Protein AF-A0A971SJ80-F1 (afdb_monomer)

Sequence (128 aa):
MPWLFSPVPTAYFLLHLIEGQDRIPSSEAREFLQQGMKLPAGVKKVTVIGGGVIGCELAYSLAYEQGVEVTVVEKLPDLMTGVVHANRSMLLWMMMGKGSPSGRREDVLAKPVQAYKAEQRQTGHSTQ

Mean predicted aligned error: 9.28 Å

Nearest PDB structures (foldseek):
  3iwa-assembly1_A-2  TM=7.086E-01  e=4.704E-04  Nitratidesulfovibrio vulgaris DP4
  8oh5-assembly1_C  TM=6.492E-01  e=1.656E-01  Sporomusa ovata DSM 2662
  8wpj-assembly1_B  TM=5.393E-01  e=6.163E-02  Anabaena sp. 90
  8wpo-as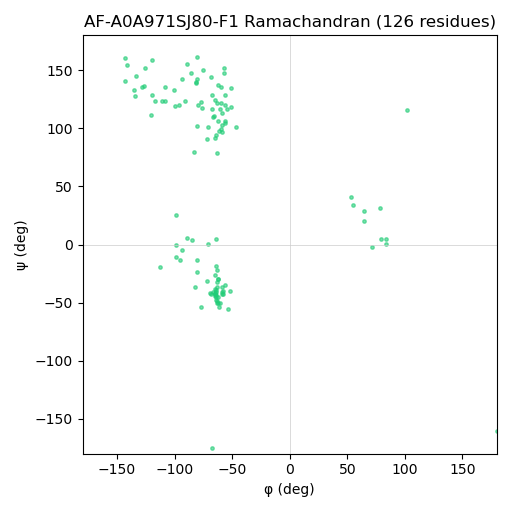sembly1_A  TM=5.252E-01  e=1.115E-01  Anabaena sp. 90
  8wps-assembly1_A  TM=5.247E-01  e=1.044E-01  Anabaena sp. 90

Solvent-accessible surface area (backbone atoms only — not comparable to full-atom values): 8052 Å² total; per-residue (Å²): 138,83,83,78,78,73,78,73,80,77,77,75,78,70,78,74,78,58,90,66,49,91,81,46,98,74,73,58,68,70,60,38,54,75,65,66,68,70,73,66,89,88,68,56,71,48,78,38,82,40,28,43,64,68,36,47,52,50,41,42,49,42,30,62,77,70,68,29,49,29,34,34,39,26,83,46,78,58,67,34,76,96,51,61,65,67,65,42,50,51,53,54,38,30,29,62,33,74,34,35,97,83,70,42,77,86,66,24,38,92,65,48,51,44,75,48,38,64,70,72,71,78,77,74,82,78,80,127

Foldseek 3Di:
DDDDPDPPPPPPPPVPPDPCPVVDDDDDLVVCVVVVVDDPPPAQEEEQEAQAPSSLVNQLCCCQVVVHAYEYEEAAQDGHPPDDPVSVVVSQCQLQQVADPVRDNVSGRPHHHHYHYNPDPPPPPPDD

Radius of gyration: 18.21 Å; Cα contacts (8 Å, |Δi|>4): 142; chains: 1; bounding box: 50×56×54 Å

Secondary structure (DSSP, 8-state):
-----PPP--------PPTTGGGS----HHHHHHTTSPPPTT--EEEEE--SHHHHHHHHHHHHHS--EEEEEESSSSTTTTS-HHHHHHHHHHHTTS--TT--GGGS-SSPPEEEETT---------

Structure (mmCIF, N/CA/C/O backbone):
data_AF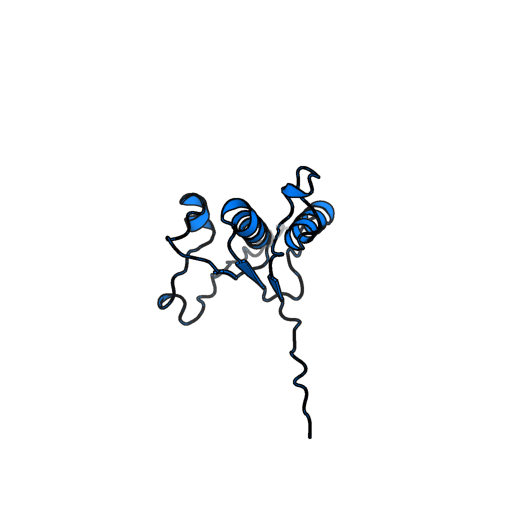-A0A971SJ80-F1
#
_entry.id   AF-A0A971SJ80-F1
#
loop_
_atom_site.group_PDB
_atom_site.id
_atom_site.type_symbol
_atom_site.label_atom_id
_atom_site.label_alt_id
_atom_site.label_comp_id
_atom_site.label_asym_id
_atom_site.label_entity_id
_atom_site.label_seq_id
_atom_site.pdbx_PDB_ins_code
_atom_site.Cartn_x
_atom_site.Cartn_y
_atom_site.Cartn_z
_atom_site.occupancy
_atom_site.B_iso_or_equiv
_atom_site.auth_seq_id
_atom_site.auth_comp_id
_atom_site.auth_asym_id
_atom_site.auth_atom_id
_atom_site.pdbx_PDB_model_num
ATOM 1 N N . MET A 1 1 ? 29.902 17.988 -37.653 1.00 38.69 1 MET A N 1
ATOM 2 C CA . MET A 1 1 ? 29.431 16.909 -36.761 1.00 38.69 1 MET A CA 1
ATOM 3 C C . MET A 1 1 ? 28.330 17.450 -35.859 1.00 38.69 1 MET A C 1
ATOM 5 O O . MET A 1 1 ? 28.661 18.134 -34.898 1.00 38.69 1 MET A O 1
ATOM 9 N N . PRO A 1 2 ? 27.045 17.220 -36.168 1.00 38.19 2 PRO A N 1
ATOM 10 C CA . PRO A 1 2 ? 25.963 17.515 -35.245 1.00 38.19 2 PRO A CA 1
ATOM 11 C C . PRO A 1 2 ? 25.676 16.276 -34.392 1.00 38.19 2 PRO A C 1
ATOM 13 O O . PRO A 1 2 ? 25.433 15.186 -34.908 1.00 38.19 2 PRO A O 1
ATOM 16 N N . TRP A 1 3 ? 25.750 16.453 -33.079 1.00 34.44 3 TRP A N 1
ATOM 17 C CA . TRP A 1 3 ? 25.381 15.451 -32.092 1.00 34.44 3 TRP A CA 1
ATOM 18 C C . TRP A 1 3 ? 23.869 15.225 -32.147 1.00 34.44 3 TRP A C 1
ATOM 20 O O . TRP A 1 3 ? 23.077 16.138 -31.921 1.00 34.44 3 TRP A O 1
ATOM 30 N N . LEU A 1 4 ? 23.490 13.999 -32.498 1.00 39.78 4 LEU A N 1
ATOM 31 C CA . LEU A 1 4 ? 22.122 13.512 -32.555 1.00 39.78 4 LEU A CA 1
ATOM 32 C C . LEU A 1 4 ? 21.603 13.366 -31.118 1.00 39.78 4 LEU A C 1
ATOM 34 O O . LEU A 1 4 ? 21.929 12.400 -30.430 1.00 39.78 4 LEU A O 1
ATOM 38 N N . PHE A 1 5 ? 20.811 14.335 -30.654 1.00 39.69 5 PHE A N 1
ATOM 39 C CA . PHE A 1 5 ? 19.923 14.136 -29.511 1.00 39.69 5 PHE A CA 1
ATOM 40 C C . PHE A 1 5 ? 19.023 12.941 -29.840 1.00 39.69 5 PHE A C 1
ATOM 42 O O . PHE A 1 5 ? 18.113 13.045 -30.660 1.00 39.69 5 PHE A O 1
ATOM 49 N N . SER A 1 6 ? 19.300 11.789 -29.234 1.00 31.06 6 SER A N 1
ATOM 50 C CA . SER A 1 6 ? 18.354 10.680 -29.220 1.00 31.06 6 SER A CA 1
ATOM 51 C C . SER A 1 6 ? 17.119 11.154 -28.454 1.00 31.06 6 SER A C 1
ATOM 53 O O . SER A 1 6 ? 17.264 11.515 -27.283 1.00 31.06 6 SER A O 1
ATOM 55 N N . PRO A 1 7 ? 15.912 11.154 -29.043 1.00 43.66 7 PRO A N 1
ATOM 56 C CA . PRO A 1 7 ? 14.710 11.324 -28.250 1.00 43.66 7 PRO A CA 1
ATOM 57 C C . PRO A 1 7 ? 14.662 10.160 -27.258 1.00 43.66 7 PRO A C 1
ATOM 59 O O . PRO A 1 7 ? 14.627 8.993 -27.647 1.00 43.66 7 PRO A O 1
ATOM 62 N N . VAL A 1 8 ? 14.734 10.468 -25.963 1.00 37.56 8 VAL A N 1
ATOM 63 C CA . VAL A 1 8 ? 14.401 9.495 -24.921 1.00 37.56 8 VAL A CA 1
ATOM 64 C C . VAL A 1 8 ? 12.946 9.117 -25.194 1.00 37.56 8 VAL A C 1
ATOM 66 O O . VAL A 1 8 ? 12.122 10.034 -25.268 1.00 37.56 8 VAL A O 1
ATOM 69 N N . PRO A 1 9 ? 12.598 7.840 -25.422 1.00 37.00 9 PRO A N 1
ATOM 70 C CA . PRO A 1 9 ? 11.219 7.484 -25.694 1.00 37.00 9 PRO A CA 1
ATOM 71 C C . PRO A 1 9 ? 10.405 7.850 -24.458 1.00 37.00 9 PRO A C 1
ATOM 73 O O . PRO A 1 9 ? 10.493 7.207 -23.413 1.00 37.00 9 PRO A O 1
ATOM 76 N N . THR A 1 10 ? 9.635 8.930 -24.569 1.00 34.50 10 THR A N 1
ATOM 77 C CA . THR A 1 10 ? 8.537 9.219 -23.664 1.00 34.50 10 THR A CA 1
ATOM 78 C C . THR A 1 10 ? 7.602 8.030 -23.795 1.00 34.50 10 THR A C 1
ATOM 80 O O . THR A 1 10 ? 6.885 7.897 -24.786 1.00 34.50 10 THR A O 1
ATOM 83 N N . ALA A 1 11 ? 7.695 7.099 -22.848 1.00 34.78 11 ALA A N 1
ATOM 84 C CA . ALA A 1 11 ? 6.761 6.001 -22.738 1.00 34.78 11 ALA A CA 1
ATOM 85 C C . ALA A 1 11 ? 5.391 6.632 -22.495 1.00 34.78 11 ALA A C 1
ATOM 87 O O . ALA A 1 11 ? 5.063 7.036 -21.380 1.00 34.78 11 ALA A O 1
ATOM 88 N N . TYR A 1 12 ? 4.610 6.772 -23.564 1.00 30.81 12 TYR A N 1
ATOM 89 C CA . TYR A 1 12 ? 3.180 6.955 -23.455 1.00 30.81 12 TYR A CA 1
ATOM 90 C C . TYR A 1 12 ? 2.677 5.720 -22.709 1.00 30.81 12 TYR A C 1
ATOM 92 O O . TYR A 1 12 ? 2.514 4.650 -23.296 1.00 30.81 12 TYR A O 1
ATOM 100 N N . PHE A 1 13 ? 2.494 5.848 -21.394 1.00 39.09 13 PHE A N 1
ATOM 101 C CA . PHE A 1 13 ? 1.630 4.967 -20.625 1.00 39.09 13 PHE A CA 1
ATOM 102 C C . PHE A 1 13 ? 0.222 5.180 -21.182 1.00 39.09 13 PHE A C 1
ATOM 104 O O . PHE A 1 13 ? -0.577 5.939 -20.644 1.00 39.09 13 PHE A O 1
ATOM 111 N N . LEU A 1 14 ? -0.057 4.565 -22.331 1.00 38.56 14 LEU A N 1
ATOM 112 C CA . LEU A 1 14 ? -1.412 4.320 -22.776 1.00 38.56 14 LEU A CA 1
ATOM 113 C C . LEU A 1 14 ? -2.019 3.469 -21.666 1.00 38.56 14 LEU A C 1
ATOM 115 O O . LEU A 1 14 ? -1.664 2.294 -21.525 1.00 38.56 14 LEU A O 1
ATOM 119 N N . LEU A 1 15 ? -2.841 4.108 -20.827 1.00 54.28 15 LEU A N 1
ATOM 120 C CA . LEU A 1 15 ? -3.782 3.445 -19.936 1.00 54.28 15 LEU A CA 1
ATOM 121 C C . LEU A 1 15 ? -4.476 2.397 -20.797 1.00 54.28 15 LEU A C 1
ATOM 123 O O . LEU A 1 15 ? -5.285 2.728 -21.663 1.00 54.28 15 LEU A O 1
ATOM 127 N N . HIS A 1 16 ? -4.057 1.143 -20.663 1.00 60.97 16 HIS A N 1
ATOM 128 C CA . HIS A 1 16 ? -4.730 0.070 -21.361 1.00 60.97 16 HIS A CA 1
ATOM 129 C C . HIS A 1 16 ? -6.106 0.002 -20.720 1.00 60.97 16 HIS A C 1
ATOM 131 O O . HIS A 1 16 ? -6.217 -0.358 -19.549 1.00 60.97 16 HIS A O 1
ATOM 137 N N . LEU A 1 17 ? -7.127 0.414 -21.471 1.00 71.06 17 LEU A N 1
ATOM 138 C CA . LEU A 1 17 ? -8.508 0.247 -21.057 1.00 71.06 17 LEU A CA 1
ATOM 139 C C . LEU A 1 17 ? -8.724 -1.241 -20.799 1.00 71.06 17 LEU A C 1
ATOM 141 O O . LEU A 1 17 ? -8.507 -2.076 -21.681 1.00 71.06 17 LEU A O 1
ATOM 145 N N . ILE A 1 18 ? -9.100 -1.568 -19.568 1.00 83.38 18 ILE A N 1
ATOM 146 C CA . ILE A 1 18 ? -9.511 -2.921 -19.224 1.00 83.38 18 ILE A CA 1
ATOM 147 C C . ILE A 1 18 ? -10.926 -3.077 -19.767 1.00 83.38 18 ILE A C 1
ATOM 149 O O . ILE A 1 18 ? -11.815 -2.287 -19.444 1.00 83.38 18 ILE A O 1
ATOM 153 N N . GLU A 1 19 ? -11.136 -4.074 -20.621 1.00 87.94 19 GLU A N 1
ATOM 154 C CA . GLU A 1 19 ? -12.459 -4.343 -21.177 1.00 87.94 19 GLU A CA 1
ATOM 155 C C . GLU A 1 19 ? -13.482 -4.554 -20.048 1.00 87.94 19 GLU A C 1
ATOM 157 O O . GLU A 1 19 ? -13.256 -5.334 -19.122 1.00 87.94 19 GLU A O 1
ATOM 162 N N . GLY A 1 20 ? -14.605 -3.833 -20.112 1.00 88.06 20 GLY A N 1
ATOM 163 C CA . GLY A 1 20 ? -15.669 -3.907 -19.110 1.00 88.06 20 GLY A CA 1
ATOM 164 C C . GLY A 1 20 ? -15.412 -3.123 -17.819 1.00 88.06 20 GLY A C 1
ATOM 165 O O . GLY A 1 20 ? -16.236 -3.204 -16.907 1.00 88.06 20 GLY A O 1
ATOM 166 N N . GLN A 1 21 ? -14.320 -2.353 -17.719 1.00 87.25 21 GLN A N 1
ATOM 167 C CA . GLN A 1 21 ? -14.052 -1.469 -16.575 1.00 87.25 21 GLN A CA 1
ATOM 168 C C . GLN A 1 21 ? -15.191 -0.466 -16.323 1.00 87.25 21 GLN A C 1
ATOM 170 O O . GLN A 1 21 ? -15.503 -0.154 -15.178 1.00 87.25 21 GLN A O 1
ATOM 175 N N . ASP A 1 22 ? -15.837 0.001 -17.387 1.00 88.06 22 ASP A N 1
ATOM 176 C CA . ASP A 1 22 ? -16.992 0.903 -17.379 1.00 88.06 22 ASP A CA 1
ATOM 177 C C . ASP A 1 22 ? -18.244 0.292 -16.727 1.00 88.06 22 ASP A C 1
ATOM 179 O O . ASP A 1 22 ? -19.154 1.012 -16.319 1.00 88.06 22 ASP A O 1
ATOM 183 N N . ARG A 1 23 ? -18.291 -1.038 -16.596 1.00 91.19 23 ARG A N 1
ATOM 184 C CA . ARG A 1 23 ? -19.425 -1.780 -16.023 1.00 91.19 23 ARG A CA 1
ATOM 185 C C . ARG A 1 23 ? -19.277 -2.047 -14.531 1.00 91.19 23 ARG A C 1
ATOM 187 O O . ARG A 1 23 ? -20.189 -2.610 -13.925 1.00 91.19 23 ARG A O 1
ATOM 194 N N . ILE A 1 24 ? -18.139 -1.689 -13.942 1.00 90.88 24 ILE A N 1
ATOM 195 C CA . ILE A 1 24 ? -17.839 -1.922 -12.531 1.00 90.88 24 ILE A CA 1
ATOM 196 C C . ILE A 1 24 ? -17.453 -0.615 -11.834 1.00 90.88 24 ILE A C 1
ATOM 198 O O . ILE A 1 24 ? -16.887 0.279 -12.464 1.00 90.88 24 ILE A O 1
ATOM 202 N N . PRO A 1 25 ? -17.699 -0.492 -10.517 1.00 91.62 25 PRO A N 1
ATOM 203 C CA . PRO A 1 25 ? -17.149 0.611 -9.744 1.00 91.62 25 PRO A CA 1
ATOM 204 C C . PRO A 1 25 ? -15.621 0.586 -9.831 1.00 91.62 25 PRO A C 1
ATOM 206 O O . PRO A 1 25 ? -14.973 -0.341 -9.344 1.00 91.62 25 PRO A O 1
ATOM 209 N N . SER A 1 26 ? -15.049 1.599 -10.470 1.00 92.00 26 SER A N 1
ATOM 210 C CA . SER A 1 26 ? -13.609 1.762 -10.620 1.00 92.00 26 SER A CA 1
ATOM 211 C C . SER A 1 26 ? -13.237 3.234 -10.478 1.00 92.00 26 SER A C 1
ATOM 213 O O . SER A 1 26 ? -14.064 4.119 -10.681 1.00 92.00 26 SER A O 1
ATOM 215 N N . SER A 1 27 ? -11.996 3.488 -10.075 1.00 92.50 27 SER A N 1
ATOM 216 C CA . SER A 1 27 ? -11.432 4.830 -9.971 1.00 92.50 27 SER A CA 1
ATOM 217 C C . SER A 1 27 ? -9.977 4.768 -10.391 1.00 92.50 27 SER A C 1
ATOM 219 O O . SER A 1 27 ? -9.260 3.836 -10.017 1.00 92.50 27 SER A O 1
ATOM 221 N N . GLU A 1 28 ? -9.514 5.776 -11.121 1.00 92.75 28 GLU A N 1
ATOM 222 C CA . GLU A 1 28 ? -8.082 5.936 -11.334 1.00 92.75 28 GLU A CA 1
ATOM 223 C C . GLU A 1 28 ? -7.393 6.322 -10.024 1.00 92.75 28 GLU A C 1
ATOM 225 O O . GLU A 1 28 ? -7.934 7.090 -9.225 1.00 92.75 28 GLU A O 1
ATOM 230 N N . ALA A 1 29 ? -6.174 5.819 -9.811 1.00 91.88 29 ALA A N 1
ATOM 231 C CA . ALA A 1 29 ? -5.438 6.044 -8.568 1.00 91.88 29 ALA A CA 1
ATOM 232 C C . ALA A 1 29 ? -5.222 7.538 -8.281 1.00 91.88 29 ALA A C 1
ATOM 234 O O . ALA A 1 29 ? -5.358 7.974 -7.142 1.00 91.88 29 ALA A O 1
ATOM 235 N N . ARG A 1 30 ? -4.926 8.342 -9.312 1.00 92.00 30 ARG A N 1
ATOM 236 C CA . ARG A 1 30 ? -4.712 9.786 -9.156 1.00 92.00 30 ARG A CA 1
ATOM 237 C C . ARG A 1 30 ? -5.968 10.496 -8.657 1.00 92.00 30 ARG A C 1
ATOM 239 O O . ARG A 1 30 ? -5.877 11.284 -7.721 1.00 92.00 30 ARG A O 1
ATOM 246 N N . GLU A 1 31 ? -7.112 10.227 -9.276 1.00 93.31 31 GLU A N 1
ATOM 247 C CA . GLU A 1 31 ? -8.389 10.818 -8.872 1.00 93.31 31 GLU A CA 1
ATOM 248 C C . GLU A 1 31 ? -8.788 10.349 -7.469 1.00 93.31 31 GLU A C 1
ATOM 250 O O . GLU A 1 31 ? -9.129 11.162 -6.611 1.00 93.31 31 GLU A O 1
ATOM 255 N N . PHE A 1 32 ? -8.640 9.052 -7.197 1.00 94.69 32 PHE A N 1
ATOM 256 C CA . PHE A 1 32 ? -8.946 8.470 -5.894 1.00 94.69 32 PHE A CA 1
ATOM 257 C C . PHE A 1 32 ? -8.133 9.115 -4.761 1.00 94.69 32 PHE A C 1
ATOM 259 O O . PHE A 1 32 ? -8.670 9.445 -3.700 1.00 94.69 32 PHE A O 1
ATOM 266 N N . LEU A 1 33 ? -6.838 9.348 -4.999 1.00 94.06 33 LEU A N 1
ATOM 267 C CA . LEU A 1 33 ? -5.959 10.059 -4.070 1.00 94.06 33 LEU A CA 1
ATOM 268 C C . LEU A 1 33 ? -6.387 11.522 -3.891 1.00 94.06 33 LEU A C 1
ATOM 270 O O . LEU A 1 33 ? -6.437 12.006 -2.763 1.00 94.06 33 LEU A O 1
ATOM 274 N N . GLN A 1 34 ? -6.755 12.220 -4.971 1.00 94.56 34 GLN A N 1
ATOM 275 C CA . GLN A 1 34 ? -7.252 13.604 -4.905 1.00 94.56 34 GLN A CA 1
ATOM 276 C C . GLN A 1 34 ? -8.553 13.729 -4.101 1.00 94.56 34 GLN A C 1
ATOM 278 O O . GLN A 1 34 ? -8.787 14.754 -3.464 1.00 94.56 34 GLN A O 1
ATOM 283 N N . GLN A 1 35 ? -9.376 12.681 -4.082 1.00 92.94 35 GLN A N 1
ATOM 284 C CA . GLN A 1 35 ? -10.609 12.610 -3.295 1.00 92.94 35 GLN A CA 1
ATOM 285 C C . GLN A 1 35 ? -10.382 12.151 -1.839 1.00 92.94 35 GLN A C 1
ATOM 287 O O . GLN A 1 35 ? -11.342 12.008 -1.074 1.00 92.94 35 GLN A O 1
ATOM 292 N N . GLY A 1 36 ? -9.125 11.952 -1.426 1.00 93.44 36 GLY A N 1
ATOM 293 C CA . GLY A 1 36 ? -8.754 11.582 -0.059 1.00 93.44 36 GLY A CA 1
ATOM 294 C C . GLY A 1 36 ? -8.978 10.106 0.265 1.00 93.44 36 GLY A C 1
ATOM 295 O O . GLY A 1 36 ? -9.310 9.787 1.402 1.00 93.44 36 GLY A O 1
ATOM 296 N N . MET A 1 37 ? -8.849 9.219 -0.730 1.00 93.94 37 MET A N 1
ATOM 297 C CA . MET A 1 37 ? -8.957 7.760 -0.579 1.00 93.94 37 MET A CA 1
ATOM 298 C C . MET A 1 37 ? -10.262 7.277 0.075 1.00 93.94 37 MET A C 1
ATOM 300 O O . MET A 1 37 ? -10.291 6.286 0.811 1.00 93.94 37 MET A O 1
ATOM 304 N N . LYS A 1 38 ? -11.364 7.985 -0.180 1.00 93.38 38 LYS A N 1
ATOM 305 C CA . LYS A 1 38 ? -12.668 7.659 0.397 1.00 93.38 38 LYS A CA 1
ATOM 306 C C . LYS A 1 38 ? -13.315 6.512 -0.360 1.00 93.38 38 LYS A C 1
ATOM 308 O O . LYS A 1 38 ? -13.613 6.628 -1.545 1.00 93.38 38 LYS A O 1
ATOM 313 N N . LEU A 1 39 ? -13.589 5.423 0.347 1.00 94.19 39 LEU A N 1
ATOM 314 C CA . LEU A 1 39 ? -14.373 4.321 -0.194 1.00 94.19 39 LEU A CA 1
ATOM 315 C C . LEU A 1 39 ? -15.879 4.580 -0.012 1.00 94.19 39 LEU A C 1
ATOM 317 O O . LEU A 1 39 ? -16.285 5.168 0.995 1.00 94.19 39 LEU A O 1
ATOM 321 N N . PRO A 1 40 ? -16.729 4.110 -0.943 1.00 92.75 40 PRO A N 1
ATOM 322 C CA . PRO A 1 40 ? -18.169 4.053 -0.725 1.00 92.75 40 PRO A CA 1
ATOM 323 C C . PRO A 1 40 ? -18.532 3.236 0.523 1.00 92.75 40 PRO A C 1
ATOM 325 O O . PRO A 1 40 ? -17.834 2.292 0.904 1.00 92.75 40 PRO A O 1
ATOM 328 N N . ALA A 1 41 ? -19.665 3.567 1.144 1.00 92.12 41 ALA A N 1
ATOM 329 C CA . ALA A 1 41 ? -20.137 2.868 2.334 1.00 92.12 41 ALA A CA 1
ATOM 330 C C . ALA A 1 41 ? -20.364 1.369 2.062 1.00 92.12 41 ALA A C 1
ATOM 332 O O . ALA A 1 41 ? -20.959 0.984 1.057 1.00 92.12 41 ALA A O 1
ATOM 333 N N . GLY A 1 42 ? -19.905 0.519 2.984 1.00 92.94 42 GLY A N 1
ATOM 334 C CA . GLY A 1 42 ? -20.105 -0.931 2.917 1.00 92.94 42 GLY A CA 1
ATOM 335 C C . GLY A 1 42 ? -19.097 -1.698 2.056 1.00 92.94 42 GLY A C 1
ATOM 336 O O . GLY A 1 42 ? -19.184 -2.927 1.994 1.00 92.94 42 GLY A O 1
ATOM 337 N N . VAL A 1 43 ? -18.119 -1.028 1.434 1.00 95.94 43 VAL A N 1
ATOM 338 C CA . VAL A 1 43 ? -17.018 -1.709 0.736 1.00 95.94 43 VAL A CA 1
ATOM 339 C C . VAL A 1 43 ? -16.165 -2.479 1.742 1.00 95.94 43 VAL A C 1
ATOM 341 O O . VAL A 1 43 ? -15.650 -1.919 2.702 1.00 95.94 43 VAL A O 1
ATOM 344 N N . LYS A 1 44 ? -16.010 -3.786 1.507 1.00 96.62 44 LYS A N 1
ATOM 345 C CA . LYS A 1 44 ? -15.175 -4.680 2.333 1.00 96.62 44 LYS A CA 1
ATOM 346 C C . LYS A 1 44 ? -13.944 -5.207 1.604 1.00 96.62 44 LYS A C 1
ATOM 348 O O . LYS A 1 44 ? -13.025 -5.696 2.254 1.00 96.62 44 LYS A O 1
ATOM 353 N N . LYS A 1 45 ? -13.953 -5.158 0.269 1.00 97.25 45 LYS A N 1
ATOM 354 C CA . LYS A 1 45 ? -12.909 -5.708 -0.597 1.00 97.25 45 LYS A CA 1
ATOM 355 C C . LYS A 1 45 ? -12.567 -4.707 -1.688 1.00 97.25 45 LYS A C 1
ATOM 357 O O . LYS A 1 45 ? -13.476 -4.185 -2.330 1.00 97.25 45 LYS A O 1
ATOM 362 N N . VAL A 1 46 ? -11.278 -4.476 -1.906 1.00 97.56 46 VAL A N 1
ATOM 363 C CA . VAL A 1 46 ? -10.766 -3.587 -2.953 1.00 97.56 46 VAL A CA 1
ATOM 364 C C . VAL A 1 46 ? -9.717 -4.328 -3.768 1.00 97.56 46 VAL A C 1
ATOM 366 O O . VAL A 1 46 ? -8.848 -5.001 -3.216 1.00 97.56 46 VAL A O 1
ATOM 369 N N . THR A 1 47 ? -9.795 -4.195 -5.089 1.00 97.38 47 THR A N 1
ATOM 370 C CA . THR A 1 47 ? -8.757 -4.687 -5.995 1.00 97.38 47 THR A CA 1
ATOM 371 C C . THR A 1 47 ? -8.002 -3.498 -6.571 1.00 97.38 47 THR A C 1
ATOM 373 O O . THR A 1 47 ? -8.605 -2.615 -7.173 1.00 97.38 47 THR A O 1
ATOM 376 N N . VAL A 1 48 ? -6.688 -3.480 -6.383 1.00 97.25 48 VAL A N 1
ATOM 377 C CA . VAL A 1 48 ? -5.770 -2.506 -6.968 1.00 97.25 48 VAL A CA 1
ATOM 378 C C . VAL A 1 48 ? -5.119 -3.151 -8.185 1.00 97.25 48 VAL A C 1
ATOM 380 O O . VAL A 1 48 ? -4.452 -4.180 -8.069 1.00 97.25 48 VAL A O 1
ATOM 383 N N . ILE A 1 49 ? -5.322 -2.558 -9.358 1.00 95.50 49 ILE A N 1
ATOM 384 C CA . ILE A 1 49 ? -4.708 -3.024 -10.602 1.00 95.50 49 ILE A CA 1
ATOM 385 C C . ILE A 1 49 ? -3.438 -2.210 -10.857 1.00 95.50 49 ILE A C 1
ATOM 387 O O . ILE A 1 49 ? -3.494 -0.989 -10.988 1.00 95.50 49 ILE A O 1
ATOM 391 N N . GLY A 1 50 ? -2.299 -2.898 -10.925 1.00 94.81 50 GLY A N 1
ATOM 392 C CA . GLY A 1 50 ? -0.966 -2.309 -10.989 1.00 94.81 50 GLY A CA 1
ATOM 393 C C . GLY A 1 50 ? -0.250 -2.365 -9.637 1.00 94.81 50 GLY A C 1
ATOM 394 O O . GLY A 1 50 ? -0.635 -1.720 -8.670 1.00 94.81 50 GLY A O 1
ATOM 395 N N . GLY A 1 51 ? 0.841 -3.117 -9.591 1.00 95.56 51 GLY A N 1
ATOM 396 C CA . GLY A 1 51 ? 1.742 -3.344 -8.467 1.00 95.56 51 GLY A CA 1
ATOM 397 C C . GLY A 1 51 ? 3.007 -2.486 -8.491 1.00 95.56 51 GLY A C 1
ATOM 398 O O . GLY A 1 51 ? 4.031 -2.880 -7.931 1.00 95.56 51 GLY A O 1
ATOM 399 N N . GLY A 1 52 ? 2.966 -1.322 -9.144 1.00 95.19 52 GLY A N 1
ATOM 400 C CA . GLY A 1 52 ? 3.999 -0.290 -9.011 1.00 95.19 52 GLY A CA 1
ATOM 401 C C . GLY A 1 52 ? 4.014 0.342 -7.611 1.00 95.19 52 GLY A C 1
ATOM 402 O O . GLY A 1 52 ? 3.258 -0.065 -6.730 1.00 95.19 52 GLY A O 1
ATOM 403 N N . VAL A 1 53 ? 4.850 1.369 -7.408 1.00 95.12 53 VAL A N 1
ATOM 404 C CA . VAL A 1 53 ? 4.976 2.071 -6.110 1.00 95.12 53 VAL A CA 1
ATOM 405 C C . VAL A 1 53 ? 3.620 2.562 -5.606 1.00 95.12 53 VAL A C 1
ATOM 407 O O . VAL A 1 53 ? 3.184 2.144 -4.539 1.00 95.12 53 VAL A O 1
ATOM 410 N N . ILE A 1 54 ? 2.919 3.352 -6.426 1.00 95.56 54 ILE A N 1
ATOM 411 C CA . ILE A 1 54 ? 1.625 3.948 -6.064 1.00 95.56 54 ILE A CA 1
ATOM 412 C C . ILE A 1 54 ? 0.593 2.867 -5.719 1.00 95.56 54 ILE A C 1
ATOM 414 O O . ILE A 1 54 ? -0.133 3.000 -4.741 1.00 95.56 54 ILE A O 1
ATOM 418 N N . GLY A 1 55 ? 0.533 1.781 -6.496 1.00 97.00 55 GLY A N 1
ATOM 419 C CA . GLY A 1 55 ? -0.425 0.702 -6.254 1.00 97.00 55 GLY A CA 1
ATOM 420 C C . GLY A 1 55 ? -0.155 -0.058 -4.955 1.00 97.00 55 GLY A C 1
ATOM 421 O O . GLY A 1 55 ? -1.084 -0.351 -4.206 1.00 97.00 55 GLY A O 1
ATOM 422 N N . CYS A 1 56 ? 1.115 -0.329 -4.644 1.00 97.75 56 CYS A N 1
ATOM 423 C CA . CYS A 1 56 ? 1.495 -0.993 -3.396 1.00 97.75 56 CYS A CA 1
ATOM 424 C C . CYS A 1 56 ? 1.262 -0.100 -2.169 1.00 97.75 56 CYS A C 1
ATOM 426 O O . CYS A 1 56 ? 0.754 -0.580 -1.157 1.00 97.75 56 CYS A O 1
ATOM 428 N N . GLU A 1 57 ? 1.592 1.192 -2.261 1.00 96.75 57 GLU A N 1
ATOM 429 C CA . GLU A 1 57 ? 1.352 2.163 -1.185 1.00 96.75 57 GLU A CA 1
ATOM 430 C C . GLU A 1 57 ? -0.143 2.319 -0.927 1.00 96.75 57 GLU A C 1
ATOM 432 O O . GLU A 1 57 ? -0.589 2.170 0.208 1.00 96.75 57 GLU A O 1
ATOM 437 N N . LEU A 1 58 ? -0.933 2.505 -1.989 1.00 97.56 58 LEU A N 1
ATOM 438 C CA . LEU A 1 58 ? -2.383 2.604 -1.880 1.00 97.56 58 LEU A CA 1
ATOM 439 C C . LEU A 1 58 ? -2.984 1.341 -1.260 1.00 97.56 58 LEU A C 1
ATOM 441 O O . LEU A 1 58 ? -3.874 1.434 -0.418 1.00 97.56 58 LEU A O 1
ATOM 445 N N . ALA A 1 59 ? -2.492 0.163 -1.647 1.00 98.19 59 ALA A N 1
ATOM 446 C CA . ALA A 1 59 ? -2.987 -1.091 -1.107 1.00 98.19 59 ALA A CA 1
ATOM 447 C C . ALA A 1 59 ? -2.701 -1.243 0.390 1.00 98.19 59 ALA A C 1
ATOM 449 O O . ALA A 1 59 ? -3.585 -1.656 1.142 1.00 98.19 59 ALA A O 1
ATOM 450 N N . TYR A 1 60 ? -1.491 -0.881 0.826 1.00 97.94 60 TYR A N 1
ATOM 451 C CA . TYR A 1 60 ? -1.143 -0.857 2.242 1.00 97.94 60 TYR A CA 1
ATOM 452 C C . TYR A 1 60 ? -2.010 0.146 3.013 1.00 97.94 60 TYR A C 1
ATOM 454 O O . TYR A 1 60 ? -2.633 -0.231 4.005 1.00 97.94 60 TYR A O 1
ATOM 462 N N . SER A 1 61 ? -2.108 1.390 2.537 1.00 96.81 61 SER A N 1
ATOM 463 C CA . SER A 1 61 ? -2.862 2.440 3.226 1.00 96.81 61 SER A CA 1
ATOM 464 C C . SER A 1 61 ? -4.359 2.137 3.291 1.00 96.81 61 SER A C 1
ATOM 466 O O . SER A 1 61 ? -4.971 2.335 4.332 1.00 96.81 61 SER A O 1
ATOM 468 N N . LEU A 1 62 ? -4.959 1.572 2.237 1.00 97.44 62 LEU A N 1
ATOM 469 C CA . LEU A 1 62 ? -6.357 1.126 2.274 1.00 97.44 62 LEU A CA 1
ATOM 470 C C . LEU A 1 62 ? -6.579 -0.004 3.284 1.00 97.44 62 LEU A C 1
ATOM 472 O O . LEU A 1 62 ? -7.554 0.029 4.035 1.00 9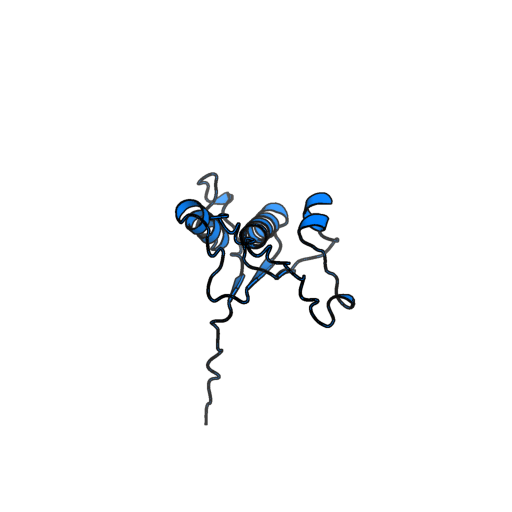7.44 62 LEU A O 1
ATOM 476 N N . ALA A 1 63 ? -5.685 -0.994 3.323 1.00 97.56 63 ALA A N 1
ATOM 477 C CA . ALA A 1 63 ? -5.786 -2.084 4.287 1.00 97.56 63 ALA A CA 1
ATOM 478 C C . ALA A 1 63 ? -5.628 -1.582 5.732 1.00 97.56 63 ALA A C 1
ATOM 480 O O . ALA A 1 63 ? -6.337 -2.048 6.622 1.00 97.56 63 ALA A O 1
ATOM 481 N N . TYR A 1 64 ? -4.726 -0.623 5.957 1.00 96.69 64 TYR A N 1
ATOM 482 C CA . TYR A 1 64 ? -4.427 -0.080 7.279 1.00 96.69 64 TYR A CA 1
ATOM 483 C C . TYR A 1 64 ? -5.498 0.900 7.774 1.00 96.69 64 TYR A C 1
ATOM 485 O O . TYR A 1 64 ? -6.052 0.718 8.854 1.00 96.69 64 TYR A O 1
ATOM 493 N N . GLU A 1 65 ? -5.813 1.926 6.982 1.00 94.75 65 GLU A N 1
ATOM 494 C CA . GLU A 1 65 ? -6.669 3.041 7.402 1.00 94.75 65 GLU A CA 1
ATOM 495 C C . GLU A 1 65 ? -8.158 2.715 7.280 1.00 94.75 65 GLU A C 1
ATOM 497 O O . GLU A 1 65 ? -8.949 3.122 8.127 1.00 94.75 65 GLU A O 1
ATOM 502 N N . GLN A 1 66 ? -8.548 1.970 6.239 1.00 94.50 66 GLN A N 1
ATOM 503 C CA . GLN A 1 66 ? -9.955 1.636 5.981 1.00 94.50 66 GLN A CA 1
ATOM 504 C C . GLN A 1 66 ? -10.332 0.233 6.475 1.00 94.50 66 GLN A C 1
ATOM 506 O O . GLN A 1 66 ? -11.511 -0.118 6.489 1.00 94.50 66 GLN A O 1
ATOM 511 N N . GLY A 1 67 ? -9.353 -0.596 6.859 1.00 94.94 67 GLY A N 1
ATOM 512 C CA . GLY A 1 67 ? -9.593 -1.948 7.377 1.00 94.94 67 GLY A CA 1
ATOM 513 C C . GLY A 1 67 ? -10.218 -2.914 6.362 1.00 94.94 67 GLY A C 1
ATOM 514 O O . GLY A 1 67 ? -10.832 -3.912 6.753 1.00 94.94 67 GLY A O 1
ATOM 515 N N . VAL A 1 68 ? -10.105 -2.621 5.064 1.00 96.81 68 VAL A N 1
ATOM 516 C CA . VAL A 1 68 ? -10.674 -3.444 3.986 1.00 96.81 68 VAL A CA 1
ATOM 517 C C . VAL A 1 68 ? -9.689 -4.514 3.519 1.00 96.81 68 VAL A C 1
ATOM 519 O O . VAL A 1 68 ? -8.474 -4.372 3.629 1.00 96.81 68 VAL A O 1
ATOM 522 N N . GLU A 1 69 ? -10.206 -5.603 2.958 1.00 98.25 69 GLU A N 1
ATOM 523 C CA . GLU A 1 69 ? -9.368 -6.620 2.322 1.00 98.25 69 GLU A CA 1
ATOM 524 C C . GLU A 1 69 ? -8.891 -6.114 0.962 1.00 98.25 69 GLU A C 1
ATOM 526 O O . GLU A 1 69 ? -9.701 -5.878 0.063 1.00 98.25 69 GLU A O 1
ATOM 531 N N . VAL A 1 70 ? -7.577 -5.968 0.800 1.00 98.44 70 VAL A N 1
ATOM 532 C CA . VAL A 1 70 ? -6.994 -5.471 -0.448 1.00 98.44 70 VAL A CA 1
ATOM 533 C C . VAL A 1 70 ? -6.291 -6.587 -1.208 1.00 98.44 70 VAL A C 1
ATOM 535 O O . VAL A 1 70 ? -5.544 -7.385 -0.640 1.00 98.44 70 VAL A O 1
ATOM 538 N N . THR A 1 71 ? -6.533 -6.621 -2.515 1.00 98.50 71 THR A N 1
ATOM 539 C CA . THR A 1 71 ? -5.833 -7.478 -3.471 1.00 98.50 71 THR A CA 1
ATOM 540 C C . THR A 1 71 ? -5.125 -6.617 -4.509 1.00 98.50 71 THR A C 1
ATOM 542 O O . THR A 1 71 ? -5.754 -5.764 -5.122 1.00 98.50 71 THR A O 1
ATOM 545 N N . VAL A 1 72 ? -3.837 -6.849 -4.737 1.00 98.06 72 VAL A N 1
ATOM 546 C CA . VAL A 1 72 ? -3.054 -6.223 -5.809 1.00 98.06 72 VAL A CA 1
ATOM 547 C C . VAL A 1 72 ? -2.921 -7.209 -6.963 1.00 98.06 72 VAL A C 1
ATOM 549 O O . VAL A 1 72 ? -2.573 -8.369 -6.748 1.00 98.06 72 VAL A O 1
ATOM 552 N N . VAL A 1 73 ? -3.165 -6.755 -8.188 1.00 96.38 73 VAL A N 1
ATOM 553 C CA . VAL A 1 73 ? -2.942 -7.541 -9.408 1.00 96.38 73 VAL A CA 1
ATOM 554 C C . VAL A 1 73 ? -1.881 -6.850 -10.252 1.00 96.38 73 VAL A C 1
ATOM 556 O O . VAL A 1 73 ? -2.037 -5.689 -10.621 1.00 96.38 73 VAL A O 1
ATOM 559 N N . GLU A 1 74 ? -0.806 -7.566 -10.567 1.00 94.94 74 GLU A N 1
ATOM 560 C CA . GLU A 1 74 ? 0.334 -7.071 -11.333 1.00 94.94 74 GLU A CA 1
ATOM 561 C C . GLU A 1 74 ? 0.630 -7.983 -12.528 1.00 94.94 74 GLU A C 1
ATOM 563 O O . GLU A 1 74 ? 0.634 -9.212 -12.424 1.00 94.94 74 GLU A O 1
ATOM 568 N N . LYS A 1 75 ? 0.887 -7.365 -13.684 1.00 92.88 75 LYS A N 1
ATOM 569 C CA . LYS A 1 75 ? 1.198 -8.068 -14.934 1.00 92.88 75 LYS A CA 1
ATOM 570 C C . LYS A 1 75 ? 2.660 -8.520 -15.002 1.00 92.88 75 LYS A C 1
ATOM 572 O O . LYS A 1 75 ? 2.985 -9.433 -15.752 1.00 92.88 75 LYS A O 1
ATOM 577 N N . LEU A 1 76 ? 3.557 -7.877 -14.272 1.00 92.06 76 LEU A N 1
ATOM 578 C CA . LEU A 1 76 ? 4.955 -8.264 -14.173 1.00 92.06 76 LEU A CA 1
ATOM 579 C C . LEU A 1 76 ? 5.140 -9.425 -13.179 1.00 92.06 76 LEU A C 1
ATOM 581 O O . LEU A 1 76 ? 4.280 -9.669 -12.327 1.00 92.06 76 LEU A O 1
ATOM 585 N N . PRO A 1 77 ? 6.275 -10.145 -13.252 1.00 93.12 77 PRO A N 1
ATOM 586 C CA . PRO A 1 77 ? 6.606 -11.192 -12.284 1.00 93.12 77 PRO A CA 1
ATOM 587 C C . PRO A 1 77 ? 6.775 -10.661 -10.860 1.00 93.12 77 PRO A C 1
ATOM 589 O O . PRO A 1 77 ? 6.620 -11.412 -9.901 1.00 93.12 77 PRO A O 1
ATOM 592 N N . ASP A 1 78 ? 7.063 -9.367 -10.704 1.00 93.50 78 ASP A N 1
ATOM 593 C CA . ASP A 1 78 ? 7.407 -8.733 -9.438 1.00 93.50 78 ASP A CA 1
ATOM 594 C C . ASP A 1 78 ? 6.664 -7.420 -9.206 1.00 93.50 78 ASP A C 1
ATOM 596 O O . ASP A 1 78 ? 6.444 -6.633 -10.122 1.00 93.50 78 ASP A O 1
ATOM 600 N N . LEU A 1 79 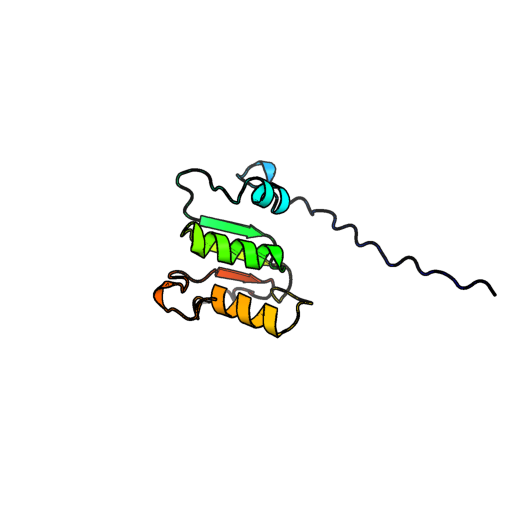? 6.333 -7.170 -7.936 1.00 95.69 79 LEU A N 1
ATOM 601 C CA . LEU A 1 79 ? 5.859 -5.868 -7.472 1.00 95.69 79 LEU A CA 1
ATOM 602 C C . LEU A 1 79 ? 7.032 -4.891 -7.368 1.00 95.69 79 LEU A C 1
ATOM 604 O O . LEU A 1 79 ? 8.151 -5.294 -7.028 1.00 95.69 79 LEU A O 1
ATOM 608 N N . MET A 1 80 ? 6.750 -3.602 -7.567 1.00 95.12 80 MET A N 1
ATOM 609 C CA . MET A 1 80 ? 7.683 -2.492 -7.343 1.00 95.12 80 MET A CA 1
ATOM 610 C C . MET A 1 80 ? 9.032 -2.658 -8.067 1.00 95.12 80 MET A C 1
ATOM 612 O O . MET A 1 80 ? 10.094 -2.385 -7.500 1.00 95.12 80 MET A O 1
ATOM 616 N N . THR A 1 81 ? 9.015 -3.136 -9.312 1.00 91.38 81 THR A N 1
ATOM 617 C CA . THR A 1 81 ? 10.227 -3.242 -10.137 1.00 91.38 81 THR A CA 1
ATOM 618 C C . THR A 1 81 ? 10.836 -1.858 -10.380 1.00 91.38 81 THR A C 1
ATOM 620 O O . THR A 1 81 ? 10.119 -0.897 -10.644 1.00 91.38 81 THR A O 1
ATOM 623 N N . GLY A 1 82 ? 12.165 -1.747 -10.281 1.00 89.75 82 GLY A N 1
ATOM 624 C CA . GLY A 1 82 ? 12.892 -0.480 -10.463 1.00 89.75 82 GLY A CA 1
ATOM 625 C C . GLY A 1 82 ? 12.950 0.419 -9.221 1.00 89.75 82 GLY A C 1
ATOM 626 O O . GLY A 1 82 ? 13.487 1.520 -9.290 1.00 89.75 82 GLY A O 1
ATOM 627 N N . VAL A 1 83 ? 12.431 -0.043 -8.080 1.00 95.06 83 VAL A N 1
ATOM 628 C CA . VAL A 1 83 ? 12.477 0.685 -6.805 1.00 95.06 83 VAL A CA 1
ATOM 629 C C . VAL A 1 83 ? 13.690 0.252 -5.988 1.00 95.06 83 VAL A C 1
ATOM 631 O O . VAL A 1 83 ? 14.034 -0.931 -5.947 1.00 95.06 83 VAL A O 1
ATOM 634 N N . VAL A 1 84 ? 14.312 1.206 -5.290 1.00 95.12 84 VAL A N 1
ATOM 635 C CA . VAL A 1 84 ? 15.419 0.948 -4.359 1.00 95.12 84 VAL A CA 1
ATOM 636 C C . VAL A 1 84 ? 15.046 -0.155 -3.363 1.00 95.12 84 VAL A C 1
ATOM 638 O O . VAL A 1 84 ? 13.964 -0.144 -2.769 1.00 95.12 84 VAL A O 1
ATOM 641 N N . HIS A 1 85 ? 15.975 -1.093 -3.155 1.00 94.25 85 HIS A N 1
ATOM 642 C CA . HIS A 1 85 ? 15.766 -2.292 -2.341 1.00 94.25 85 HIS A CA 1
ATOM 643 C C . HIS A 1 85 ? 15.218 -2.007 -0.941 1.00 94.25 85 HIS A C 1
ATOM 645 O O . HIS A 1 85 ? 14.349 -2.751 -0.491 1.00 94.25 85 HIS A O 1
ATOM 651 N N . ALA A 1 86 ? 15.685 -0.952 -0.268 1.00 94.56 86 ALA A N 1
ATOM 652 C CA . ALA A 1 86 ? 15.216 -0.590 1.069 1.00 94.56 86 ALA A CA 1
ATOM 653 C C . ALA A 1 86 ? 13.713 -0.260 1.072 1.00 94.56 86 ALA A C 1
ATOM 655 O O . ALA A 1 86 ? 12.942 -0.898 1.788 1.00 94.56 86 ALA A O 1
ATOM 656 N N . ASN A 1 87 ? 13.287 0.661 0.203 1.00 93.56 87 ASN A N 1
ATOM 657 C CA . ASN A 1 87 ? 11.893 1.093 0.092 1.00 93.56 87 ASN A CA 1
ATOM 658 C C . ASN A 1 87 ? 10.984 -0.067 -0.325 1.00 93.56 87 ASN A C 1
ATOM 660 O O . ASN A 1 87 ? 9.941 -0.296 0.286 1.00 93.56 87 ASN A O 1
ATOM 664 N N . ARG A 1 88 ? 11.416 -0.841 -1.328 1.00 96.19 88 ARG A N 1
ATOM 665 C CA . ARG A 1 88 ? 10.681 -2.018 -1.799 1.00 96.19 88 ARG A CA 1
ATOM 666 C C . ARG A 1 88 ? 10.513 -3.056 -0.694 1.00 96.19 88 ARG A C 1
ATOM 668 O O . ARG A 1 88 ? 9.407 -3.531 -0.459 1.00 96.19 88 ARG A O 1
ATOM 675 N N . SER A 1 89 ? 11.602 -3.421 -0.022 1.00 95.81 89 SER A N 1
ATOM 676 C CA . SER A 1 89 ? 11.572 -4.477 0.994 1.00 95.81 89 SER A CA 1
ATOM 677 C C . SER A 1 89 ? 10.714 -4.073 2.184 1.00 95.81 89 SER A C 1
ATOM 679 O O . SER A 1 89 ? 9.928 -4.890 2.654 1.00 95.81 89 SER A O 1
ATOM 681 N N . MET A 1 90 ? 10.814 -2.817 2.631 1.00 96.69 90 MET A N 1
ATOM 682 C CA . MET A 1 90 ? 10.010 -2.317 3.742 1.00 96.69 90 MET A CA 1
ATOM 683 C C . MET A 1 90 ? 8.518 -2.332 3.407 1.00 96.69 90 MET A C 1
ATOM 685 O O . MET A 1 90 ? 7.738 -2.893 4.173 1.00 96.69 90 MET A O 1
ATOM 689 N N . LEU A 1 91 ? 8.113 -1.782 2.258 1.00 97.44 91 LEU A N 1
ATOM 690 C CA . LEU A 1 91 ? 6.694 -1.722 1.907 1.00 97.44 91 LEU A CA 1
ATOM 691 C C . LEU A 1 91 ? 6.091 -3.117 1.726 1.00 97.44 91 LEU A C 1
ATOM 693 O O . LEU A 1 91 ? 5.044 -3.412 2.299 1.00 97.44 91 LEU A O 1
ATOM 697 N N . LEU A 1 92 ? 6.786 -4.013 1.020 1.00 97.31 92 LEU A N 1
ATOM 698 C CA . LEU A 1 92 ? 6.330 -5.394 0.862 1.00 97.31 92 LEU A CA 1
ATOM 699 C C . LEU A 1 92 ? 6.273 -6.136 2.205 1.00 97.31 92 LEU A C 1
ATOM 701 O O . LEU A 1 92 ? 5.363 -6.930 2.431 1.00 97.31 92 LEU A O 1
ATOM 705 N N . TRP A 1 93 ? 7.208 -5.875 3.121 1.00 97.62 93 TRP A N 1
ATOM 706 C CA . TRP A 1 93 ? 7.196 -6.453 4.465 1.00 97.62 93 TRP A CA 1
ATOM 707 C C . TRP A 1 93 ? 5.985 -6.006 5.291 1.00 97.62 93 TRP A C 1
ATOM 709 O O . TRP A 1 93 ? 5.344 -6.841 5.935 1.00 97.62 93 TRP A O 1
ATOM 719 N N . MET A 1 94 ? 5.612 -4.728 5.207 1.00 98.19 94 MET A N 1
ATOM 720 C CA . MET A 1 94 ? 4.405 -4.203 5.851 1.00 98.19 94 MET A CA 1
ATOM 721 C C . MET A 1 94 ? 3.124 -4.746 5.205 1.00 98.19 94 MET A C 1
ATOM 723 O O . MET A 1 94 ? 2.223 -5.185 5.916 1.00 98.19 94 MET A O 1
ATOM 727 N N . MET A 1 95 ? 3.063 -4.820 3.869 1.00 98.12 95 MET A N 1
ATOM 728 C CA . MET A 1 95 ? 1.947 -5.439 3.135 1.00 98.12 95 MET A CA 1
ATOM 729 C C . MET A 1 95 ? 1.742 -6.911 3.508 1.00 98.12 95 MET A C 1
ATOM 731 O O . MET A 1 95 ? 0.606 -7.366 3.611 1.00 98.12 95 MET A O 1
ATOM 735 N N . MET A 1 96 ? 2.827 -7.650 3.762 1.00 97.50 96 MET A N 1
ATOM 736 C CA . MET A 1 96 ? 2.781 -9.033 4.253 1.00 97.50 96 MET A CA 1
ATOM 737 C C . MET A 1 96 ? 2.303 -9.154 5.713 1.00 97.50 96 MET A C 1
ATOM 739 O O . MET A 1 96 ? 2.269 -10.267 6.235 1.00 97.50 96 MET A O 1
ATOM 743 N N . GLY A 1 97 ? 1.977 -8.046 6.389 1.00 96.94 97 GLY A N 1
ATOM 744 C CA . GLY A 1 97 ? 1.589 -8.042 7.801 1.00 96.94 97 GLY A CA 1
ATOM 745 C C . GLY A 1 97 ? 2.725 -8.479 8.726 1.00 96.94 97 GLY A C 1
ATOM 746 O O . GLY A 1 97 ? 2.480 -9.082 9.765 1.00 96.94 97 GLY A O 1
ATOM 747 N N . LYS A 1 98 ? 3.986 -8.239 8.339 1.00 97.06 98 LYS A N 1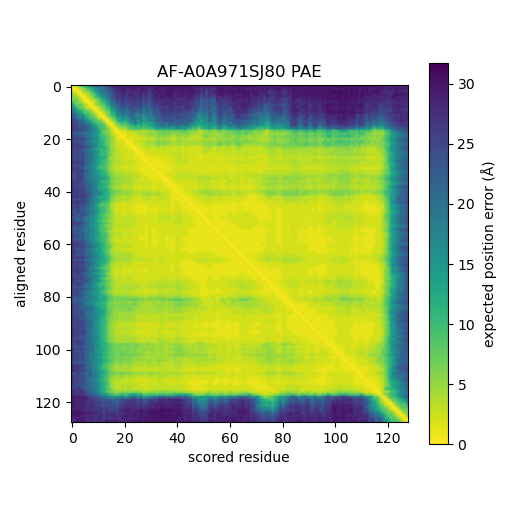
ATOM 748 C CA . LYS A 1 98 ? 5.156 -8.631 9.144 1.00 97.06 98 LYS A CA 1
ATOM 749 C C . LYS A 1 98 ? 5.676 -7.506 10.036 1.00 97.06 98 LYS A C 1
ATOM 751 O O . LYS A 1 98 ? 6.433 -7.785 10.962 1.00 97.06 98 LYS A O 1
ATOM 756 N N . GLY A 1 99 ? 5.227 -6.275 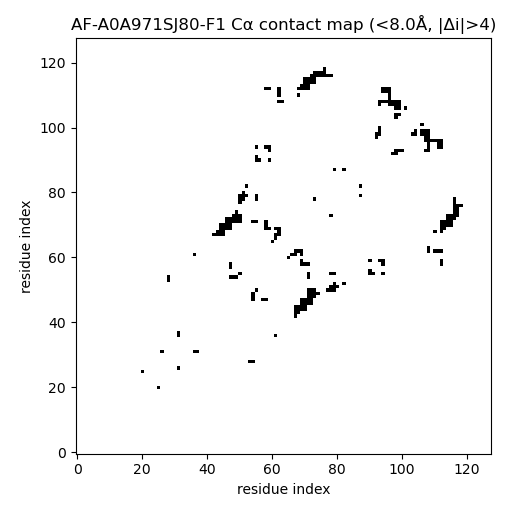9.801 1.00 95.88 99 GLY A N 1
ATOM 757 C CA . GLY A 1 99 ? 5.358 -5.181 10.750 1.00 95.88 99 GLY A CA 1
ATOM 758 C C . GLY A 1 99 ? 4.770 -3.865 10.251 1.00 95.88 99 GLY A C 1
ATOM 759 O O . GLY A 1 99 ? 3.926 -3.858 9.355 1.00 95.88 99 GLY A O 1
ATOM 760 N N . SER A 1 100 ? 5.195 -2.768 10.870 1.00 95.81 100 SER A N 1
ATOM 761 C CA . SER A 1 100 ? 4.601 -1.436 10.734 1.00 95.81 100 SER A CA 1
ATOM 762 C C . SER A 1 100 ? 5.681 -0.342 10.760 1.00 95.81 100 SER A C 1
ATOM 764 O O . SER A 1 100 ? 6.778 -0.585 11.276 1.00 95.81 100 SER A O 1
ATOM 766 N N . PRO A 1 101 ? 5.395 0.879 10.264 1.00 91.44 101 PRO A N 1
ATOM 767 C CA . PRO A 1 101 ? 6.339 1.998 10.325 1.00 91.44 101 PRO A CA 1
ATOM 768 C C . PRO A 1 101 ? 6.700 2.410 11.758 1.00 91.44 101 PRO A C 1
ATOM 770 O O . PRO A 1 101 ? 7.800 2.894 12.006 1.00 91.44 101 PRO A O 1
ATOM 773 N N . SER A 1 102 ? 5.777 2.219 12.702 1.00 93.94 102 SER A N 1
ATOM 774 C CA . SER A 1 102 ? 5.964 2.549 14.118 1.00 93.94 102 SER A CA 1
ATOM 775 C C . SER A 1 102 ? 6.754 1.489 14.890 1.00 93.94 102 SER A C 1
ATOM 777 O O . SER A 1 102 ? 7.146 1.732 16.030 1.00 93.94 102 SER A O 1
ATOM 779 N N . GLY A 1 103 ? 6.945 0.294 14.317 1.00 92.88 103 GLY A N 1
ATOM 780 C CA . GLY A 1 103 ? 7.518 -0.869 15.001 1.00 92.88 103 GLY A CA 1
ATOM 781 C C . GLY A 1 103 ? 6.590 -1.513 16.040 1.00 92.88 103 GLY A C 1
ATOM 782 O O . GLY A 1 103 ? 6.945 -2.535 16.631 1.00 92.88 103 GLY A O 1
ATOM 783 N N . ARG A 1 104 ? 5.399 -0.948 16.263 1.00 95.81 104 ARG A N 1
ATOM 784 C CA . ARG A 1 104 ? 4.399 -1.464 17.198 1.00 95.81 104 ARG A CA 1
ATOM 785 C C . ARG A 1 104 ? 3.588 -2.587 16.561 1.00 95.81 104 ARG A C 1
ATOM 787 O O . ARG A 1 104 ? 3.229 -2.507 15.385 1.00 95.81 104 ARG A O 1
ATOM 794 N N . ARG A 1 105 ? 3.293 -3.633 17.338 1.00 93.81 105 ARG A N 1
ATOM 795 C CA . ARG A 1 105 ? 2.598 -4.838 16.847 1.00 93.81 105 ARG A CA 1
ATOM 796 C C . ARG A 1 105 ? 1.125 -4.579 16.545 1.00 93.81 105 ARG A C 1
ATOM 798 O O . ARG A 1 105 ? 0.575 -5.198 15.646 1.00 93.81 105 ARG A O 1
ATOM 805 N N . GLU A 1 106 ? 0.512 -3.667 17.282 1.00 95.00 106 GLU A N 1
ATOM 806 C CA . GLU A 1 106 ? -0.866 -3.213 17.104 1.00 95.00 106 GLU A CA 1
ATOM 807 C C . GLU A 1 106 ? -1.093 -2.481 15.774 1.00 95.00 106 GLU A C 1
ATOM 809 O O . GLU A 1 106 ? -2.189 -2.543 15.231 1.00 95.00 106 GLU A O 1
ATOM 814 N N . ASP A 1 107 ? -0.046 -1.866 15.218 1.00 95.75 107 ASP A N 1
ATOM 815 C CA . ASP A 1 107 ? -0.105 -1.137 13.946 1.00 95.75 107 ASP A CA 1
ATOM 816 C C . ASP A 1 107 ? 0.196 -2.057 12.741 1.00 95.75 107 ASP A C 1
ATOM 818 O O . ASP A 1 107 ? 0.347 -1.608 11.603 1.00 95.75 107 ASP A O 1
ATOM 822 N N . VAL A 1 108 ? 0.357 -3.362 12.970 1.00 97.56 108 VAL A N 1
ATOM 823 C CA . VAL A 1 108 ? 0.584 -4.338 11.902 1.00 97.56 108 VAL A CA 1
ATOM 824 C C . VAL A 1 108 ? -0.747 -4.706 11.268 1.00 97.56 108 VAL A C 1
ATOM 826 O O . VAL A 1 108 ? -1.737 -4.926 11.964 1.00 97.56 108 VAL A O 1
ATOM 829 N N . LEU A 1 109 ? -0.769 -4.820 9.938 1.00 97.31 109 LEU A N 1
ATOM 830 C CA . LEU A 1 109 ? -1.962 -5.260 9.222 1.00 97.31 109 LEU A CA 1
ATOM 831 C C . LEU A 1 109 ? -2.462 -6.601 9.771 1.00 97.31 109 LEU A C 1
ATOM 833 O O . LEU A 1 109 ? -1.798 -7.627 9.626 1.00 97.31 109 LEU A O 1
ATOM 837 N N . ALA A 1 110 ? -3.673 -6.598 10.331 1.00 93.31 110 ALA A N 1
ATOM 838 C CA . ALA A 1 110 ? -4.336 -7.816 10.792 1.00 93.31 110 ALA A CA 1
ATOM 839 C C . ALA A 1 110 ? -4.617 -8.790 9.635 1.00 93.31 110 ALA A C 1
ATOM 841 O O . ALA A 1 110 ? -4.601 -10.007 9.814 1.00 93.31 110 ALA A O 1
ATOM 842 N N . LYS A 1 111 ? -4.871 -8.247 8.438 1.00 96.25 111 LYS A N 1
ATOM 843 C CA . LYS A 1 111 ? -5.040 -9.000 7.195 1.00 96.25 111 LYS A CA 1
ATOM 844 C C . LYS A 1 111 ? -3.979 -8.538 6.193 1.00 96.25 111 LYS A C 1
ATOM 846 O O . LYS A 1 111 ? -4.061 -7.397 5.737 1.00 96.25 111 LYS A O 1
ATOM 851 N N . PRO A 1 112 ? -2.998 -9.388 5.846 1.00 97.75 112 PRO A N 1
ATOM 852 C CA . PRO A 1 112 ? -2.024 -9.069 4.813 1.00 97.75 112 PRO A CA 1
ATOM 853 C C . PRO A 1 112 ? -2.691 -8.756 3.472 1.00 97.75 112 PRO A C 1
ATOM 855 O O . PRO A 1 112 ? -3.713 -9.350 3.116 1.00 97.75 112 PRO A O 1
ATOM 858 N N . VAL A 1 113 ? -2.076 -7.860 2.705 1.00 98.38 113 VAL A N 1
ATOM 859 C CA . VAL A 1 113 ? -2.488 -7.577 1.329 1.00 98.38 113 VAL A CA 1
ATOM 860 C C . VAL A 1 113 ? -2.204 -8.806 0.468 1.00 98.38 113 VAL A C 1
ATOM 862 O O . VAL A 1 113 ? -1.089 -9.333 0.460 1.00 98.38 113 VAL A O 1
ATOM 865 N N . GLN A 1 114 ? -3.208 -9.259 -0.280 1.00 98.06 114 GLN A N 1
ATOM 866 C CA . GLN A 1 114 ? -3.036 -10.337 -1.251 1.00 98.06 114 GLN A CA 1
ATOM 867 C C . GLN A 1 114 ? -2.425 -9.778 -2.534 1.00 98.06 114 GLN A C 1
ATOM 869 O O . GLN A 1 114 ? -2.776 -8.679 -2.953 1.00 98.06 114 GLN A O 1
ATOM 874 N N . ALA A 1 115 ? -1.536 -10.526 -3.182 1.00 96.44 115 ALA A N 1
ATOM 875 C CA . ALA A 1 115 ? -0.925 -10.100 -4.435 1.00 96.44 115 ALA A CA 1
ATOM 876 C C . ALA A 1 115 ? -0.914 -11.236 -5.459 1.00 96.44 115 ALA A C 1
ATOM 878 O O . ALA A 1 115 ? -0.408 -12.323 -5.182 1.00 96.44 115 ALA A O 1
ATOM 879 N N . TYR A 1 116 ? -1.420 -10.945 -6.653 1.00 95.81 116 TYR A N 1
ATOM 880 C CA . TYR A 1 116 ? -1.370 -11.813 -7.821 1.00 95.81 116 TYR A CA 1
ATOM 881 C C . TYR A 1 116 ? -0.424 -11.191 -8.841 1.00 95.81 116 TYR A C 1
ATOM 883 O O . TYR A 1 116 ? -0.591 -10.041 -9.239 1.00 95.81 116 TYR A O 1
ATOM 891 N N . LYS A 1 117 ? 0.590 -11.954 -9.238 1.00 93.12 117 LYS A N 1
ATOM 892 C CA . LYS A 1 117 ? 1.608 -11.569 -10.221 1.00 93.12 117 LYS A CA 1
ATOM 893 C C . LYS A 1 117 ? 1.536 -12.555 -11.384 1.00 93.12 117 LYS A C 1
ATOM 895 O O . LYS A 1 117 ? 1.084 -13.685 -11.181 1.00 93.12 117 LYS A O 1
ATOM 900 N N . ALA A 1 118 ? 2.027 -12.195 -12.567 1.00 82.44 118 ALA A N 1
ATOM 901 C CA . ALA A 1 118 ? 1.901 -13.031 -13.771 1.00 82.44 118 ALA A CA 1
ATOM 902 C C . ALA A 1 118 ? 2.630 -14.396 -13.738 1.00 82.44 118 ALA A C 1
ATOM 904 O O . ALA A 1 118 ? 2.598 -15.130 -14.722 1.00 82.44 118 ALA A O 1
ATOM 905 N N . GLU A 1 119 ? 3.240 -14.781 -12.616 1.00 61.28 119 GLU A N 1
ATOM 906 C CA . GLU A 1 119 ? 3.919 -16.070 -12.450 1.00 61.28 119 GLU A CA 1
ATOM 907 C C . GLU A 1 119 ? 3.081 -17.146 -11.727 1.00 61.28 119 GLU A C 1
ATOM 909 O O . GLU A 1 119 ? 3.498 -18.297 -11.622 1.00 61.28 119 GLU A O 1
ATOM 914 N N . GLN A 1 120 ? 1.847 -16.856 -11.304 1.00 53.38 120 GLN A N 1
ATOM 915 C CA . GLN A 1 120 ? 0.940 -17.911 -10.835 1.00 53.38 120 GLN A CA 1
ATOM 916 C C . GLN A 1 120 ? 0.222 -18.590 -12.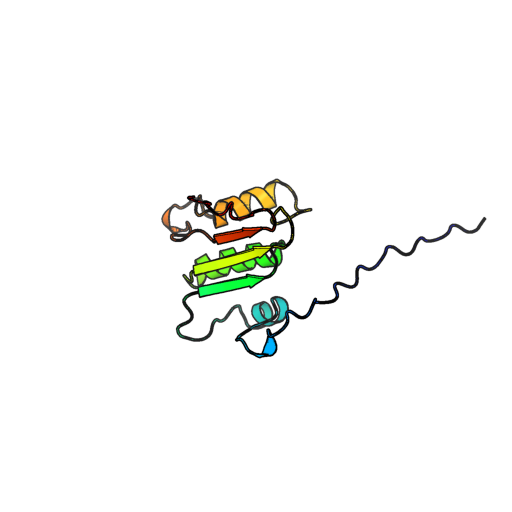010 1.00 53.38 120 GLN A C 1
ATOM 918 O O . GLN A 1 120 ? -0.953 -18.347 -12.275 1.00 53.38 120 GLN A O 1
ATOM 923 N N . ARG A 1 121 ? 0.904 -19.519 -12.694 1.00 41.34 121 ARG A N 1
ATOM 924 C CA . ARG A 1 121 ? 0.176 -20.647 -13.293 1.00 41.34 121 ARG A CA 1
ATOM 925 C C . ARG A 1 121 ? -0.382 -21.458 -12.126 1.00 41.34 121 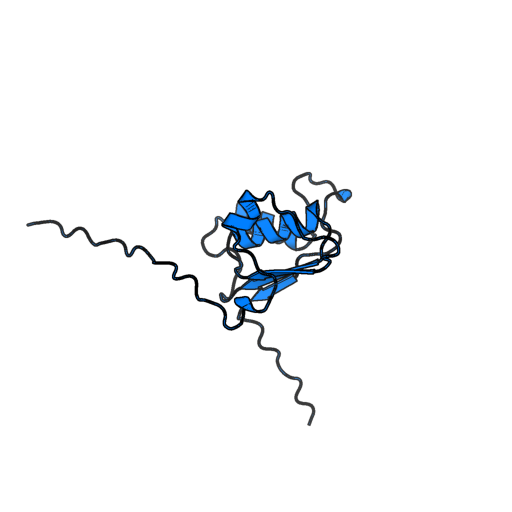ARG A C 1
ATOM 927 O O . ARG A 1 121 ? 0.390 -22.086 -11.408 1.00 41.34 121 ARG A O 1
ATOM 934 N N . GLN A 1 122 ? -1.700 -21.464 -11.930 1.00 40.44 122 GLN A N 1
ATOM 935 C CA . GLN A 1 122 ? -2.323 -22.585 -11.231 1.00 40.44 122 GLN A CA 1
ATOM 936 C C . GLN A 1 122 ? -1.929 -23.838 -12.015 1.00 40.44 122 GLN A C 1
ATOM 938 O O . GLN A 1 122 ? -2.404 -24.060 -13.129 1.00 40.44 122 GLN A O 1
ATOM 943 N N . THR A 1 123 ? -1.014 -24.639 -11.477 1.00 33.62 123 THR A N 1
ATOM 944 C CA . THR A 1 123 ? -0.880 -26.027 -11.892 1.00 33.62 123 THR A CA 1
ATOM 945 C C . THR A 1 123 ? -2.185 -26.702 -11.499 1.00 33.62 123 THR A C 1
ATOM 947 O O . THR A 1 123 ? -2.388 -27.089 -10.350 1.00 33.62 123 THR A O 1
ATOM 950 N N . GLY A 1 124 ? -3.119 -26.753 -12.450 1.00 32.94 124 GLY A N 1
ATOM 951 C CA . GLY A 1 124 ? -4.326 -27.549 -12.328 1.00 32.94 124 GLY A CA 1
ATOM 952 C C . GLY A 1 124 ? -3.915 -28.962 -11.939 1.00 32.94 124 GLY A C 1
ATOM 953 O O . GLY 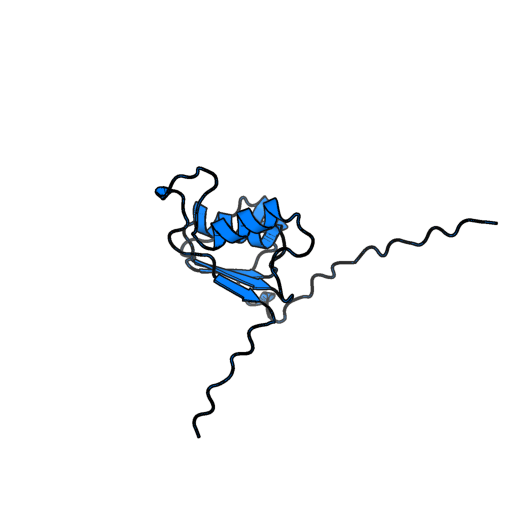A 1 124 ? -3.154 -29.613 -12.652 1.00 32.94 124 GLY A O 1
ATOM 954 N N . HIS A 1 125 ? -4.374 -29.397 -10.773 1.00 35.88 125 HIS A N 1
ATOM 955 C CA . HIS A 1 125 ? -4.283 -30.778 -10.339 1.00 35.88 125 HIS A CA 1
ATOM 956 C C . HIS A 1 125 ? -5.156 -31.596 -11.301 1.00 35.88 125 HIS A C 1
ATOM 958 O O . HIS A 1 125 ? -6.366 -31.714 -11.117 1.00 35.88 125 HIS A O 1
ATOM 964 N N . SER A 1 126 ? -4.566 -32.106 -12.381 1.00 37.53 126 SER A N 1
ATOM 965 C CA . SER A 1 126 ? -5.183 -33.146 -13.195 1.00 37.53 126 SER A CA 1
ATOM 966 C C . SER A 1 126 ? -5.128 -34.440 -12.390 1.00 37.53 126 SER A C 1
ATOM 968 O O . SER A 1 126 ? -4.134 -35.161 -12.436 1.00 37.53 126 SER A O 1
ATOM 970 N N . THR A 1 127 ? -6.177 -34.703 -11.615 1.00 35.00 127 THR A N 1
ATOM 971 C CA . THR A 1 127 ? -6.462 -36.073 -11.183 1.00 35.00 127 THR A CA 1
ATOM 972 C C . THR A 1 127 ? -7.159 -36.738 -12.365 1.00 35.00 127 THR A C 1
ATOM 974 O O . THR A 1 127 ? -8.311 -36.419 -12.659 1.00 35.00 127 THR A O 1
ATOM 977 N N . GLN A 1 128 ? -6.406 -37.548 -13.108 1.00 39.22 128 GLN A N 1
ATOM 978 C CA . GLN A 1 128 ? -6.978 -38.730 -13.749 1.00 39.22 128 GLN A CA 1
ATOM 979 C C . GLN A 1 128 ? -7.034 -39.841 -12.704 1.00 39.22 128 GLN A C 1
ATOM 981 O O . GLN A 1 128 ? -6.104 -39.877 -11.863 1.00 39.22 128 GLN A O 1
#

pLDDT: mean 83.45, std 22.43, range [30.81, 98.5]